Protein AF-A0A8J6GM53-F1 (afdb_monomer)

Organism: Microtus ochrogaster (NCBI:txid79684)

Foldseek 3Di:
DDDDDDDDDDDDDDDPPPPPPVDPDPPPPPVDDDPDDDPVLLVVLLVCCQVPVVQDDLDLVSLLVVLVVPDDDPDPVSSSSNSVVNNVVRVVVVVHDDPPHDHVVVVVVVVCVVPDDDPDDPPPDQADEDEPVVLVVCVVVVNNPDPRYDYDYDDPDPPPDDDPPDD

Structure (mmCIF, N/CA/C/O backbone):
data_AF-A0A8J6GM53-F1
#
_entry.id   AF-A0A8J6GM53-F1
#
loop_
_atom_site.group_PDB
_atom_site.id
_atom_site.type_symbol
_atom_site.label_atom_id
_atom_site.label_alt_id
_atom_site.label_comp_id
_atom_site.label_asym_id
_atom_site.label_entity_id
_atom_site.label_seq_id
_atom_site.pdbx_PDB_ins_code
_atom_site.Cartn_x
_atom_site.Cartn_y
_atom_site.Cartn_z
_atom_site.occupancy
_atom_site.B_iso_or_equiv
_atom_site.auth_seq_id
_atom_site.auth_comp_id
_atom_site.auth_asym_id
_atom_site.auth_atom_id
_atom_site.pdbx_PDB_model_num
ATOM 1 N N . MET A 1 1 ? -91.636 -10.214 32.221 1.00 36.69 1 MET A N 1
ATOM 2 C CA . MET A 1 1 ? -91.230 -11.555 31.760 1.00 36.69 1 MET A CA 1
ATOM 3 C C . MET A 1 1 ? -89.715 -11.648 31.838 1.00 36.69 1 MET A C 1
ATOM 5 O O . MET A 1 1 ? -89.058 -10.819 31.235 1.00 36.69 1 MET A O 1
ATOM 9 N N . LEU A 1 2 ? -89.242 -12.613 32.635 1.00 39.84 2 LEU A N 1
ATOM 10 C CA . LEU A 1 2 ? -87.984 -13.373 32.547 1.00 39.84 2 LEU A CA 1
ATOM 11 C C . LEU A 1 2 ? -86.630 -12.636 32.416 1.00 39.84 2 LEU A C 1
ATOM 13 O O . LEU A 1 2 ? -86.275 -12.105 31.373 1.00 39.84 2 LEU A O 1
ATOM 17 N N . VAL A 1 3 ? -85.840 -12.765 33.486 1.00 44.75 3 VAL A N 1
ATOM 18 C CA . VAL A 1 3 ? -84.360 -12.744 33.541 1.00 44.75 3 VAL A CA 1
ATOM 19 C C . VAL A 1 3 ? -83.909 -14.222 33.576 1.00 44.75 3 VAL A C 1
ATOM 21 O O . VAL A 1 3 ? -84.643 -14.998 34.200 1.00 44.75 3 VAL A O 1
ATOM 24 N N . PRO A 1 4 ? -82.819 -14.678 32.904 1.00 54.00 4 PRO A N 1
ATOM 25 C CA . PRO A 1 4 ? -81.501 -14.867 33.572 1.00 54.00 4 PRO A CA 1
ATOM 26 C C . PRO A 1 4 ? -80.252 -14.742 32.639 1.00 54.00 4 PRO A C 1
ATOM 28 O O . PRO A 1 4 ? -80.342 -14.942 31.436 1.00 54.00 4 PRO A O 1
ATOM 31 N N . GLN A 1 5 ? -79.144 -14.137 33.098 1.00 43.47 5 GLN A N 1
ATOM 32 C CA . GLN A 1 5 ? -77.888 -14.695 33.675 1.00 43.47 5 GLN A CA 1
ATOM 33 C C . GLN A 1 5 ? -76.805 -15.267 32.716 1.00 43.47 5 GLN A C 1
ATOM 35 O O . GLN A 1 5 ? -77.056 -16.230 32.004 1.00 43.47 5 GLN A O 1
ATOM 40 N N . ASN A 1 6 ? -75.573 -14.742 32.918 1.00 40.53 6 ASN A N 1
ATOM 41 C CA . ASN A 1 6 ? -74.205 -15.308 32.750 1.00 40.53 6 ASN A CA 1
ATOM 42 C C . ASN A 1 6 ? -73.700 -15.572 31.309 1.00 40.53 6 ASN A C 1
ATOM 44 O O . ASN A 1 6 ? -74.456 -16.035 30.472 1.00 40.53 6 ASN A O 1
ATOM 48 N N . TYR A 1 7 ? -72.465 -15.231 30.892 1.00 48.47 7 TYR A N 1
ATOM 49 C CA . TYR A 1 7 ? -71.112 -15.542 31.416 1.00 48.47 7 TYR A CA 1
ATOM 50 C C . TYR A 1 7 ? -70.093 -14.404 31.080 1.00 48.47 7 TYR A C 1
ATOM 52 O O . TYR A 1 7 ? -70.213 -13.781 30.032 1.00 48.47 7 TYR A O 1
ATOM 60 N N . PHE A 1 8 ? -69.204 -13.964 31.994 1.00 38.88 8 PHE A N 1
ATOM 61 C CA . PHE A 1 8 ? -67.792 -14.410 32.182 1.00 38.88 8 PHE A CA 1
ATOM 62 C C . PHE A 1 8 ? -66.901 -14.123 30.937 1.00 38.88 8 PHE A C 1
ATOM 64 O O . PHE A 1 8 ? -67.104 -14.743 29.906 1.00 38.88 8 PHE A O 1
ATOM 71 N N . LEU A 1 9 ? -65.970 -13.154 30.900 1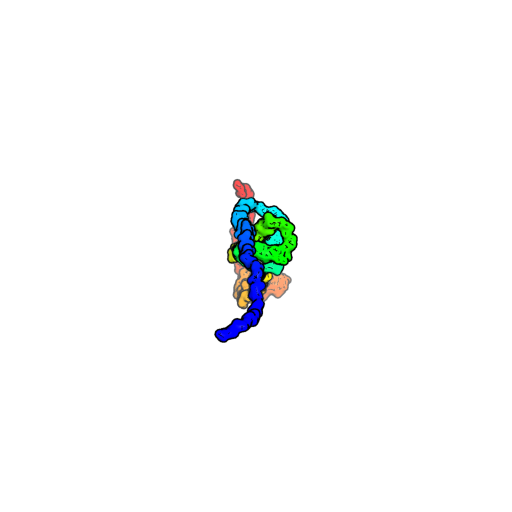.00 44.03 9 LEU A N 1
ATOM 72 C CA . LEU A 1 9 ? -64.689 -13.096 31.625 1.00 44.03 9 LEU A CA 1
ATOM 73 C C . LEU A 1 9 ? -64.151 -11.654 31.716 1.00 44.03 9 LEU A C 1
ATOM 75 O O . LEU A 1 9 ? -63.976 -10.966 30.712 1.00 44.03 9 LEU A O 1
ATOM 79 N N . VAL A 1 10 ? -63.833 -11.249 32.942 1.00 39.81 10 VAL A N 1
ATOM 80 C CA . VAL A 1 10 ? -62.954 -10.127 33.273 1.00 39.81 10 VAL A CA 1
ATOM 81 C C . VAL A 1 10 ? -61.519 -10.662 33.227 1.00 39.81 10 VAL A C 1
ATOM 83 O O . VAL A 1 10 ? -61.189 -11.562 33.990 1.00 39.81 10 VAL A O 1
ATOM 86 N N . HIS A 1 11 ? -60.680 -10.115 32.352 1.00 42.09 11 HIS A N 1
ATOM 87 C CA . HIS A 1 11 ? -59.222 -10.117 32.516 1.00 42.09 11 HIS A CA 1
ATOM 88 C C . HIS A 1 11 ? -58.858 -8.659 32.822 1.00 42.09 11 HIS A C 1
ATOM 90 O O . HIS A 1 11 ? -59.026 -7.782 31.981 1.00 42.09 11 HIS A O 1
ATOM 96 N N . GLU A 1 12 ? -58.729 -8.277 34.088 1.00 39.50 12 GLU A N 1
ATOM 97 C CA . GLU A 1 12 ? -57.512 -8.383 34.900 1.00 39.50 12 GLU A CA 1
ATOM 98 C C . GLU A 1 12 ? -56.261 -7.829 34.194 1.00 39.50 12 GLU A C 1
ATOM 100 O O . GLU A 1 12 ? -55.660 -8.455 33.329 1.00 39.50 12 GLU A O 1
ATOM 105 N N . THR A 1 13 ? -55.907 -6.612 34.619 1.00 37.59 13 THR A N 1
ATOM 106 C CA . THR A 1 13 ? -54.546 -6.172 34.956 1.00 37.59 13 THR A CA 1
ATOM 107 C C . THR A 1 13 ? -53.457 -6.402 33.906 1.00 37.59 13 THR A C 1
ATOM 109 O O . THR A 1 13 ? -52.883 -7.476 33.790 1.00 37.59 13 THR A O 1
ATOM 112 N N . GLN A 1 14 ? -53.016 -5.328 33.261 1.00 45.81 14 GLN A N 1
ATOM 113 C CA . GLN A 1 14 ? -51.934 -4.466 33.757 1.00 45.81 14 GLN A CA 1
ATOM 114 C C . GLN A 1 14 ? -51.677 -3.388 32.690 1.00 45.81 14 GLN A C 1
ATOM 116 O O . GLN A 1 14 ? -51.566 -3.727 31.510 1.00 45.81 14 GLN A O 1
ATOM 121 N N . PRO A 1 15 ? -51.544 -2.097 33.047 1.00 45.94 15 PRO A N 1
ATOM 122 C CA . PRO A 1 15 ? -50.843 -1.178 32.168 1.00 45.94 15 PRO A CA 1
ATOM 123 C C . PRO A 1 15 ? -49.421 -1.718 32.075 1.00 45.94 15 PRO A C 1
ATOM 125 O O . PRO A 1 15 ? -48.690 -1.708 33.065 1.00 45.94 15 PRO A O 1
ATOM 128 N N . GLN A 1 16 ? -49.040 -2.249 30.913 1.00 41.03 16 GLN A N 1
ATOM 129 C CA . GLN A 1 16 ? -47.635 -2.489 30.651 1.00 41.03 16 GLN A CA 1
ATOM 130 C C . GLN A 1 16 ? -46.975 -1.124 30.760 1.00 41.03 16 GLN A C 1
ATOM 132 O O . GLN A 1 16 ? -47.117 -0.258 29.896 1.00 41.03 16 GLN A O 1
ATOM 137 N N . THR A 1 17 ? -46.303 -0.929 31.888 1.00 46.12 17 THR A N 1
ATOM 138 C CA . THR A 1 17 ? -45.182 -0.032 32.021 1.00 46.12 17 THR A CA 1
ATOM 139 C C . THR A 1 17 ? -44.263 -0.400 30.866 1.00 46.12 17 THR A C 1
ATOM 141 O O . THR A 1 17 ? -43.470 -1.334 30.968 1.00 46.12 17 THR A O 1
ATOM 144 N N . MET A 1 18 ? -44.436 0.270 29.725 1.00 37.19 18 MET A N 1
ATOM 145 C CA . MET A 1 18 ? -43.376 0.417 28.748 1.00 37.19 18 MET A CA 1
ATOM 146 C C . MET A 1 18 ? -42.270 1.057 29.560 1.00 37.19 18 MET A C 1
ATOM 148 O O . MET A 1 18 ? -42.329 2.239 29.901 1.00 37.19 18 MET A O 1
ATOM 152 N N . SER A 1 19 ? -41.360 0.205 30.017 1.00 39.72 19 SER A N 1
ATOM 153 C CA . SER A 1 19 ? -40.123 0.599 30.638 1.00 39.72 19 SER A CA 1
ATOM 154 C C . SER A 1 19 ? -39.530 1.642 29.711 1.00 39.72 19 SER A C 1
ATOM 156 O O . SER A 1 19 ? -39.100 1.339 28.599 1.00 39.72 19 SER A O 1
ATOM 158 N N . PHE A 1 20 ? -39.573 2.895 30.152 1.00 42.09 20 PHE A N 1
ATOM 159 C CA . PHE A 1 20 ? -38.598 3.873 29.732 1.00 42.09 20 PHE A CA 1
ATOM 160 C C . PHE A 1 20 ? -37.258 3.239 30.078 1.00 42.09 20 PHE A C 1
ATOM 162 O O . PHE A 1 20 ? -36.833 3.309 31.225 1.00 42.09 20 PHE A O 1
ATOM 169 N N . ASP A 1 21 ? -36.646 2.548 29.119 1.00 43.06 21 ASP A N 1
ATOM 170 C CA . ASP A 1 21 ? -35.244 2.182 29.193 1.00 43.06 21 ASP A CA 1
ATOM 171 C C . ASP A 1 21 ? -34.479 3.504 29.311 1.00 43.06 21 ASP A C 1
ATOM 173 O O . ASP A 1 21 ? -34.372 4.235 28.321 1.00 43.06 21 ASP A O 1
ATOM 177 N N . PRO A 1 22 ? -33.933 3.875 30.484 1.00 48.53 22 PRO A N 1
ATOM 178 C CA . PRO A 1 22 ? -33.326 5.188 30.652 1.00 48.53 22 PRO A CA 1
ATOM 179 C C . PRO A 1 22 ? -31.883 5.212 30.136 1.00 48.53 22 PRO A C 1
ATOM 181 O O . PRO A 1 22 ? -31.118 6.110 30.471 1.00 48.53 22 PRO A O 1
ATOM 184 N N . PHE A 1 23 ? -31.462 4.226 29.339 1.00 44.81 23 PHE A N 1
ATOM 185 C CA . PHE A 1 23 ? -30.059 4.050 28.967 1.00 44.81 23 PHE A CA 1
ATOM 186 C C . PHE A 1 23 ? -29.857 3.740 27.484 1.00 44.81 23 PHE A C 1
ATOM 188 O O . PHE A 1 23 ? -29.027 2.916 27.107 1.00 44.81 23 PHE A O 1
ATOM 195 N N . CYS A 1 24 ? -30.541 4.479 26.614 1.00 40.78 24 CYS A N 1
ATOM 196 C CA . CYS A 1 24 ? -30.145 4.582 25.214 1.00 40.78 24 CYS A CA 1
ATOM 197 C C . CYS A 1 24 ? -29.619 5.987 24.898 1.00 40.78 24 CYS A C 1
ATOM 199 O O . CYS A 1 24 ? -30.266 6.753 24.201 1.00 40.78 24 CYS A O 1
ATOM 201 N N . HIS A 1 25 ? -28.446 6.329 25.446 1.00 53.19 25 HIS A N 1
ATOM 202 C CA . HIS A 1 25 ? -27.375 7.050 24.737 1.00 53.19 25 HIS A CA 1
ATOM 203 C C . HIS A 1 25 ? -26.158 7.263 25.657 1.00 53.19 25 HIS A C 1
ATOM 205 O O . HIS A 1 25 ? -26.195 8.077 26.576 1.00 53.19 25 HIS A O 1
ATOM 211 N N . PRO A 1 26 ? -25.021 6.613 25.351 1.00 48.41 26 PRO A N 1
ATOM 212 C CA . PRO A 1 26 ? -23.747 7.315 25.459 1.00 48.41 26 PRO A CA 1
ATOM 213 C C . PRO A 1 26 ? -22.903 7.056 24.205 1.00 48.41 26 PRO A C 1
ATOM 215 O O . PRO A 1 26 ? -21.777 6.556 24.272 1.00 48.41 26 PRO A O 1
ATOM 218 N N . ASP A 1 27 ? -23.458 7.360 23.031 1.00 42.97 27 ASP A N 1
ATOM 219 C CA . ASP A 1 27 ? -22.716 7.314 21.760 1.00 42.97 27 ASP A CA 1
ATOM 220 C C . ASP A 1 27 ? -22.086 8.663 21.368 1.00 42.97 27 ASP A C 1
ATOM 222 O O . ASP A 1 27 ? -21.585 8.809 20.256 1.00 42.97 27 ASP A O 1
ATOM 226 N N . LEU A 1 28 ? -21.990 9.610 22.310 1.00 44.59 28 LEU A N 1
ATOM 227 C CA . LEU A 1 28 ? -21.198 10.832 22.147 1.00 44.59 28 LEU A CA 1
ATOM 228 C C . LEU A 1 28 ? -20.020 10.932 23.127 1.00 44.59 28 LEU A C 1
ATOM 230 O O . LEU A 1 28 ? -19.659 12.008 23.580 1.00 44.59 28 LEU A O 1
ATOM 234 N N . GLU A 1 29 ? -19.332 9.821 23.394 1.00 43.88 29 GLU A N 1
ATOM 235 C CA . GLU A 1 29 ? -17.901 9.916 23.705 1.00 43.88 29 GLU A CA 1
ATOM 236 C C . GLU A 1 29 ? -17.129 9.960 22.384 1.00 43.88 29 GLU A C 1
ATOM 238 O O . GLU A 1 29 ? -16.476 8.993 21.969 1.00 43.88 29 GLU A O 1
ATOM 243 N N . ILE A 1 30 ? -17.168 11.120 21.725 1.00 48.12 30 ILE A N 1
ATOM 244 C CA . ILE A 1 30 ? -16.052 11.525 20.878 1.00 48.12 30 ILE A CA 1
ATOM 245 C C . ILE A 1 30 ? -14.899 11.783 21.851 1.00 48.12 30 ILE A C 1
ATOM 247 O O . ILE A 1 30 ? -14.625 12.914 22.239 1.00 48.12 30 ILE A O 1
ATOM 251 N N . GLN A 1 31 ? -14.231 10.718 22.301 1.00 45.28 31 GLN A N 1
ATOM 252 C CA . GLN A 1 31 ? -12.962 10.860 22.999 1.00 45.28 31 GLN A CA 1
ATOM 253 C C . GLN A 1 31 ? -11.933 11.280 21.949 1.00 45.28 31 GLN A C 1
ATOM 255 O O . GLN A 1 31 ? -11.232 10.462 21.344 1.00 45.28 31 GLN A O 1
ATOM 260 N N . VAL A 1 32 ? -11.927 12.584 21.676 1.00 50.97 32 VAL A N 1
ATOM 261 C CA . VAL A 1 32 ? -10.925 13.249 20.867 1.00 50.97 32 VAL A CA 1
ATOM 262 C C . VAL A 1 32 ? -9.571 12.998 21.533 1.00 50.97 32 VAL A C 1
ATOM 264 O O . VAL A 1 32 ? -9.366 13.241 22.716 1.00 50.97 32 VAL A O 1
ATOM 267 N N . HIS A 1 33 ? -8.655 12.516 20.695 1.00 48.50 33 HIS A N 1
ATOM 268 C CA . HIS A 1 33 ? -7.205 12.455 20.849 1.00 48.50 33 HIS A CA 1
ATOM 269 C C . HIS A 1 33 ? -6.533 11.263 21.565 1.00 48.50 33 HIS A C 1
ATOM 271 O O . HIS A 1 33 ? -6.388 11.171 22.777 1.00 48.50 33 HIS A O 1
ATOM 277 N N . CYS A 1 34 ? -5.852 10.458 20.742 1.00 42.97 34 CYS A N 1
ATOM 278 C CA . CYS A 1 34 ? -4.392 10.428 20.843 1.00 42.97 34 CYS A CA 1
ATOM 279 C C . CYS A 1 34 ? -3.830 10.884 19.489 1.00 42.97 34 CYS A C 1
ATOM 281 O O . CYS A 1 34 ? -4.161 10.263 18.468 1.00 42.97 34 CYS A O 1
ATOM 283 N N . ARG A 1 35 ? -3.000 11.939 19.479 1.00 70.81 35 ARG A N 1
ATOM 284 C CA . ARG A 1 35 ? -2.274 12.435 18.288 1.00 70.81 35 ARG A CA 1
ATOM 285 C C . ARG A 1 35 ? -1.432 11.330 17.656 1.00 70.81 35 ARG A C 1
ATOM 287 O O . ARG A 1 35 ? -1.231 11.290 16.450 1.00 70.81 35 ARG A O 1
ATOM 294 N N . ILE A 1 36 ? -0.990 10.394 18.495 1.00 82.81 36 ILE A N 1
ATOM 295 C CA . ILE A 1 36 ? -0.109 9.289 18.149 1.00 82.81 36 ILE A CA 1
ATOM 296 C C . ILE A 1 36 ? -0.739 7.987 18.661 1.00 82.81 36 ILE A C 1
ATOM 298 O O . ILE A 1 36 ? -1.143 7.882 19.818 1.00 82.81 36 ILE A O 1
ATOM 302 N N . CYS A 1 37 ? -0.862 6.993 17.780 1.00 86.81 37 CYS A N 1
ATOM 303 C CA . CYS A 1 37 ? -1.286 5.639 18.149 1.00 86.81 37 CYS A CA 1
ATOM 304 C C . CYS A 1 37 ? -0.073 4.787 18.545 1.00 86.81 37 CYS A C 1
ATOM 306 O O . CYS A 1 37 ? 0.994 4.911 17.940 1.00 86.81 37 CYS A O 1
ATOM 308 N N . THR A 1 38 ? -0.253 3.889 19.516 1.00 92.56 38 THR A N 1
ATOM 309 C CA . THR A 1 38 ? 0.773 2.926 19.940 1.00 92.56 38 THR A CA 1
ATOM 310 C C . THR A 1 38 ? 1.002 1.847 18.879 1.00 92.56 38 THR A C 1
ATOM 312 O O . THR A 1 38 ? 0.133 1.573 18.047 1.00 92.56 38 THR A O 1
ATOM 315 N N . LYS A 1 39 ? 2.167 1.187 18.928 1.00 93.06 39 LYS A N 1
ATOM 316 C CA . LYS A 1 39 ? 2.537 0.110 17.992 1.00 93.06 39 LYS A CA 1
ATOM 317 C C . LYS A 1 39 ? 1.519 -1.037 17.947 1.00 93.06 39 LYS A C 1
ATOM 319 O O . LYS A 1 39 ? 1.265 -1.567 16.875 1.00 93.06 39 LYS A O 1
ATOM 324 N N . THR A 1 40 ? 0.896 -1.369 19.078 1.00 92.00 40 THR A N 1
ATOM 325 C CA . THR A 1 40 ? -0.128 -2.422 19.180 1.00 92.00 40 THR A CA 1
ATOM 326 C C . THR A 1 40 ? -1.378 -2.087 18.374 1.00 92.00 40 THR A C 1
ATOM 328 O O . THR A 1 40 ? -1.837 -2.912 17.592 1.00 92.00 40 THR A O 1
ATOM 331 N N . VAL A 1 41 ? -1.876 -0.852 18.490 1.00 93.19 41 VAL A N 1
ATOM 332 C CA . VAL A 1 41 ? -3.034 -0.373 17.720 1.00 93.19 41 VAL A CA 1
ATOM 333 C C . VAL A 1 41 ? -2.716 -0.349 16.226 1.00 93.19 41 VAL A C 1
ATOM 335 O O . VAL A 1 41 ? -3.527 -0.809 15.428 1.00 93.19 41 VAL A O 1
ATOM 338 N N . LYS A 1 42 ? -1.531 0.155 15.848 1.00 92.56 42 LYS A N 1
ATOM 339 C CA . LYS A 1 42 ? -1.116 0.239 14.440 1.00 92.56 42 LYS A CA 1
ATOM 340 C C . LYS A 1 42 ? -0.981 -1.146 13.801 1.00 92.56 42 LYS A C 1
ATOM 342 O O . LYS A 1 42 ? -1.555 -1.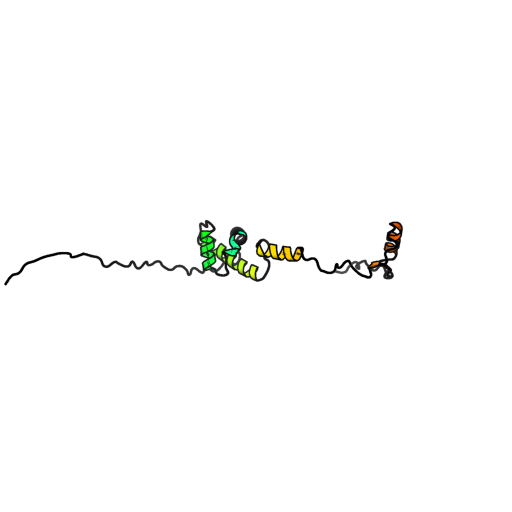363 12.741 1.00 92.56 42 LYS A O 1
ATOM 347 N N . LYS A 1 43 ? -0.297 -2.080 14.473 1.00 93.38 43 LYS A N 1
ATOM 348 C CA . LYS A 1 43 ? -0.130 -3.462 13.997 1.00 93.38 43 LYS A CA 1
ATOM 349 C C . LYS A 1 43 ? -1.469 -4.193 13.884 1.00 93.38 43 LYS A C 1
ATOM 351 O O . LYS A 1 43 ? -1.7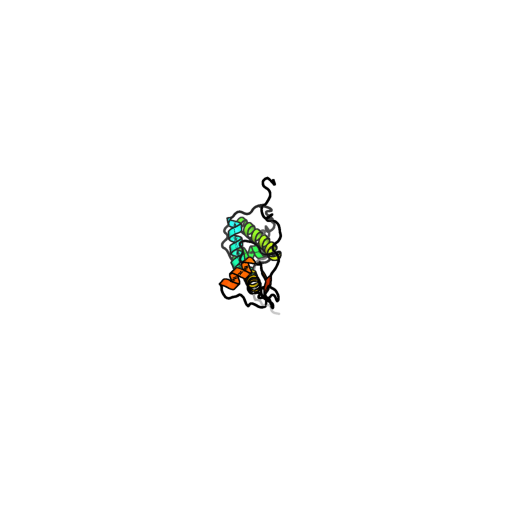45 -4.779 12.848 1.00 93.38 43 LYS A O 1
ATOM 356 N N . ALA A 1 44 ? -2.322 -4.116 14.909 1.00 93.50 44 ALA A N 1
ATOM 357 C CA . ALA A 1 44 ? -3.634 -4.766 14.878 1.00 93.50 44 ALA A CA 1
ATOM 358 C C . ALA A 1 44 ? -4.504 -4.245 13.723 1.00 93.50 44 ALA A C 1
ATOM 360 O O . ALA A 1 44 ? -5.109 -5.025 12.997 1.00 93.50 44 ALA A O 1
ATOM 361 N N . ALA A 1 45 ? -4.525 -2.928 13.512 1.00 93.38 45 ALA A N 1
ATOM 362 C CA . ALA A 1 45 ? -5.272 -2.321 12.418 1.00 93.38 45 ALA A CA 1
ATOM 363 C C . ALA A 1 45 ? -4.737 -2.715 11.031 1.00 93.38 45 ALA A C 1
ATOM 365 O O . ALA A 1 45 ? -5.541 -2.953 10.137 1.00 93.38 45 ALA A O 1
ATOM 366 N N . GLN A 1 46 ? -3.414 -2.811 10.848 1.00 92.94 46 GLN A N 1
ATOM 367 C CA . GLN A 1 46 ? -2.824 -3.289 9.589 1.00 92.94 46 GLN A CA 1
ATOM 368 C C . GLN A 1 46 ? -3.291 -4.713 9.263 1.00 92.94 46 GLN A C 1
ATOM 370 O O . GLN A 1 46 ? -3.795 -4.942 8.169 1.00 92.94 46 GLN A O 1
ATOM 375 N N . VAL A 1 47 ? -3.231 -5.623 10.241 1.00 92.88 47 VAL A N 1
ATOM 376 C CA . VAL A 1 47 ? -3.671 -7.019 10.073 1.00 92.88 47 VAL A CA 1
ATOM 377 C C . VAL A 1 47 ? -5.166 -7.114 9.743 1.00 92.88 47 VAL A C 1
ATOM 379 O O . VAL A 1 47 ? -5.570 -7.934 8.921 1.00 92.88 47 VAL A O 1
ATOM 382 N N . ILE A 1 48 ? -6.002 -6.277 10.367 1.00 93.94 48 ILE A N 1
ATOM 383 C CA . ILE A 1 48 ? -7.444 -6.235 10.079 1.00 93.94 48 ILE A CA 1
ATOM 384 C C . ILE A 1 48 ? -7.696 -5.782 8.633 1.00 93.94 48 ILE A C 1
ATOM 386 O O . ILE A 1 48 ? -8.521 -6.378 7.946 1.00 93.94 48 ILE A O 1
ATOM 390 N N . ILE A 1 49 ? -6.979 -4.760 8.161 1.00 93.12 49 ILE A N 1
ATOM 391 C CA . ILE A 1 49 ? -7.143 -4.219 6.804 1.00 93.12 49 ILE A CA 1
ATOM 392 C C . ILE A 1 49 ? -6.688 -5.214 5.742 1.00 93.12 49 ILE A C 1
ATOM 394 O O . ILE A 1 49 ? -7.389 -5.400 4.754 1.00 93.12 49 ILE A O 1
ATOM 398 N N . GLU A 1 50 ? -5.547 -5.862 5.957 1.00 90.75 50 GLU A N 1
ATOM 399 C CA . GLU A 1 50 ? -4.978 -6.841 5.028 1.00 90.75 50 GLU A CA 1
ATOM 400 C C . GLU A 1 50 ? -5.929 -8.023 4.788 1.00 90.75 50 GLU A C 1
ATOM 402 O O . GLU A 1 50 ? -6.131 -8.451 3.654 1.00 90.75 50 GLU A O 1
ATOM 407 N N . LYS A 1 51 ? -6.581 -8.517 5.849 1.00 91.12 51 LYS A N 1
ATOM 408 C CA . LYS A 1 51 ? -7.476 -9.681 5.760 1.00 91.12 51 LYS A CA 1
ATOM 409 C C . LYS A 1 51 ? -8.910 -9.338 5.355 1.00 91.12 51 LYS A C 1
ATOM 411 O O . LYS A 1 51 ? -9.552 -10.139 4.684 1.00 91.12 51 LYS A O 1
ATOM 416 N N . TYR A 1 52 ? -9.427 -8.180 5.769 1.00 92.69 52 TYR A N 1
ATOM 417 C CA . TYR A 1 52 ? -10.858 -7.857 5.679 1.00 92.69 52 TYR A CA 1
ATOM 418 C C . TYR A 1 52 ? -11.151 -6.560 4.919 1.00 92.69 52 TYR A C 1
ATOM 420 O O . TYR A 1 52 ? -12.152 -5.899 5.195 1.00 92.69 52 TYR A O 1
ATOM 428 N N . TYR A 1 53 ? -10.312 -6.203 3.943 1.00 90.75 53 TYR A N 1
ATOM 429 C CA . TYR A 1 53 ? -10.456 -4.978 3.147 1.00 90.75 53 TYR A CA 1
ATOM 430 C C . TYR A 1 53 ? -11.875 -4.773 2.585 1.00 90.75 53 TYR A C 1
ATOM 432 O O . TYR A 1 53 ? -12.430 -3.688 2.703 1.00 90.75 53 TYR A O 1
ATOM 440 N N . THR A 1 54 ? -12.501 -5.830 2.061 1.00 91.25 54 THR A N 1
ATOM 441 C CA . THR A 1 54 ? -13.830 -5.780 1.420 1.00 91.25 54 THR A CA 1
ATOM 442 C C . THR A 1 54 ? -14.979 -5.437 2.366 1.00 91.25 54 THR A C 1
ATOM 444 O O . THR A 1 54 ? -16.036 -5.008 1.916 1.00 91.25 54 THR A O 1
ATOM 447 N N . ARG A 1 55 ? -14.796 -5.629 3.677 1.00 91.06 55 ARG A N 1
ATOM 448 C CA . ARG A 1 55 ? -15.820 -5.359 4.699 1.00 91.06 55 ARG A CA 1
ATOM 449 C C . ARG A 1 55 ? -15.640 -4.002 5.378 1.00 91.06 55 ARG A C 1
ATOM 451 O O . ARG A 1 55 ? -16.4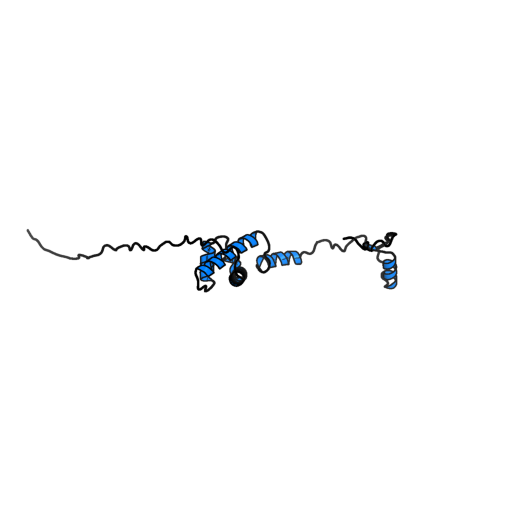29 -3.652 6.253 1.00 91.06 55 ARG A O 1
ATOM 458 N N . LEU A 1 56 ? -14.584 -3.268 5.033 1.00 92.44 56 LEU A N 1
ATOM 459 C CA . LEU A 1 56 ? -14.228 -2.000 5.659 1.00 92.44 56 LEU A CA 1
ATOM 460 C C . LEU A 1 56 ? -14.592 -0.827 4.747 1.00 92.44 56 LEU A C 1
ATOM 462 O O . LEU A 1 56 ? -14.517 -0.922 3.527 1.00 92.44 56 LEU A O 1
ATOM 466 N N . GLY A 1 57 ? -14.966 0.297 5.358 1.00 91.62 57 GLY A N 1
ATOM 467 C CA . GLY A 1 57 ? -15.326 1.525 4.648 1.00 91.62 57 GLY A CA 1
ATOM 468 C C . GLY A 1 57 ? -14.628 2.771 5.191 1.00 91.62 57 GLY A C 1
ATOM 469 O O . GLY A 1 57 ? -13.678 2.699 5.976 1.00 91.62 57 GLY A O 1
ATOM 470 N N . ASN A 1 58 ? -15.131 3.941 4.794 1.00 91.81 58 ASN A N 1
ATOM 471 C CA . ASN A 1 58 ? -14.625 5.240 5.251 1.00 91.81 58 ASN A CA 1
ATOM 472 C C . ASN A 1 58 ? -15.257 5.707 6.572 1.00 91.81 58 ASN A C 1
ATOM 474 O O . ASN A 1 58 ? -14.678 6.548 7.272 1.00 91.81 58 ASN A O 1
ATOM 478 N N . ASP A 1 59 ? -16.417 5.151 6.918 1.00 93.00 59 ASP A N 1
ATOM 479 C CA . ASP A 1 59 ? -17.206 5.533 8.082 1.00 93.00 59 ASP A CA 1
ATOM 480 C C . ASP A 1 59 ? -16.702 4.903 9.380 1.00 93.00 59 ASP A C 1
ATOM 482 O O . ASP A 1 59 ? -16.281 3.747 9.452 1.00 93.00 59 ASP A O 1
ATOM 486 N N . PHE A 1 60 ? -16.753 5.682 10.459 1.00 92.81 60 PHE A N 1
ATOM 487 C CA . PHE A 1 60 ? -16.268 5.230 11.761 1.00 92.81 60 PHE A CA 1
ATOM 488 C C . PHE A 1 60 ? -17.228 4.254 12.446 1.00 92.81 60 PHE A C 1
ATOM 490 O O . PHE A 1 60 ? -16.784 3.268 13.034 1.00 92.81 60 PHE A O 1
ATOM 497 N N . HIS A 1 61 ? -18.536 4.513 12.385 1.00 92.62 61 HIS A N 1
ATOM 498 C CA . HIS A 1 61 ? -19.528 3.719 13.113 1.00 92.62 61 HIS A CA 1
ATOM 499 C C . HIS A 1 61 ? -19.663 2.301 12.552 1.00 92.62 61 HIS A C 1
ATOM 501 O O . HIS A 1 61 ? -19.742 1.349 13.330 1.00 92.62 61 HIS A O 1
ATOM 507 N N . THR A 1 62 ? -19.610 2.150 11.229 1.00 93.25 62 THR A N 1
ATOM 508 C CA . THR A 1 62 ? -19.608 0.847 10.553 1.00 93.25 62 THR A CA 1
ATOM 509 C C . THR A 1 62 ? -18.339 0.071 10.898 1.00 93.25 62 THR A C 1
ATOM 511 O O . THR A 1 62 ? -18.421 -1.016 11.466 1.00 93.25 62 THR A O 1
ATOM 514 N N . ASN A 1 63 ? -17.161 0.678 10.719 1.00 94.19 63 ASN A N 1
ATOM 515 C CA . ASN A 1 63 ? -15.882 0.044 11.040 1.00 94.19 63 ASN A CA 1
ATOM 516 C C . ASN A 1 63 ? -15.758 -0.329 12.529 1.00 94.19 63 ASN A C 1
ATOM 518 O O . ASN A 1 63 ? -15.160 -1.351 12.861 1.00 94.19 63 ASN A O 1
ATOM 522 N N . LYS A 1 64 ? -16.346 0.453 13.447 1.00 93.69 64 LYS A N 1
ATOM 523 C CA . LYS A 1 64 ? -16.410 0.137 14.888 1.00 93.69 64 LYS A CA 1
ATOM 524 C C . LYS A 1 64 ? -17.216 -1.138 15.164 1.00 93.69 64 LYS A C 1
ATOM 526 O O . LYS A 1 64 ? -16.822 -1.897 16.052 1.00 93.69 64 LYS A O 1
ATOM 531 N N . ARG A 1 65 ? -18.320 -1.368 14.439 1.00 94.00 65 ARG A N 1
ATOM 532 C CA . ARG A 1 65 ? -19.136 -2.594 14.540 1.00 94.00 65 ARG A CA 1
ATOM 533 C C . ARG A 1 65 ? -18.394 -3.787 13.941 1.00 94.00 65 ARG A C 1
ATOM 535 O O . ARG A 1 65 ? -18.171 -4.765 14.643 1.00 94.00 65 ARG A O 1
ATOM 542 N N . VAL A 1 66 ? -17.856 -3.623 12.736 1.00 94.00 66 VAL A N 1
ATOM 543 C CA . VAL A 1 66 ? -17.065 -4.650 12.040 1.00 94.00 66 VAL A CA 1
ATOM 544 C C . VAL A 1 66 ? -15.851 -5.099 12.871 1.00 94.00 66 VAL A C 1
ATOM 546 O O . VAL A 1 66 ? -15.622 -6.291 13.050 1.00 94.00 66 VAL A O 1
ATOM 549 N N . CYS A 1 67 ? -15.111 -4.171 13.491 1.00 93.81 67 CYS A N 1
ATOM 550 C CA . CYS A 1 67 ? -13.986 -4.521 14.374 1.00 93.81 67 CYS A CA 1
ATOM 551 C C . CYS A 1 67 ? -14.412 -5.298 15.634 1.00 93.81 67 CYS A C 1
ATOM 553 O O . CYS A 1 67 ? -13.597 -6.035 16.189 1.00 93.81 67 CYS A O 1
ATOM 555 N N . LYS A 1 68 ? -15.653 -5.111 16.113 1.00 93.62 68 LYS A N 1
ATOM 556 C CA . LYS A 1 68 ? -16.211 -5.856 17.257 1.00 93.62 68 LYS A CA 1
ATOM 557 C C . LYS A 1 68 ? -16.536 -7.302 16.870 1.00 93.62 68 LYS A C 1
ATOM 559 O O . LYS A 1 68 ? -16.405 -8.177 17.713 1.00 93.62 68 LYS A O 1
ATOM 564 N N . GLU A 1 69 ? -16.958 -7.527 15.630 1.00 92.81 69 GLU A N 1
ATOM 565 C CA . GLU A 1 69 ? -17.326 -8.850 15.110 1.00 92.81 69 GLU A CA 1
ATOM 566 C C . GLU A 1 69 ? -16.096 -9.676 14.719 1.00 92.81 69 GLU A C 1
ATOM 568 O O . GLU A 1 69 ? -16.023 -10.861 15.018 1.00 92.81 69 GLU A O 1
ATOM 573 N N . ILE A 1 70 ? -15.104 -9.045 14.085 1.00 91.44 70 ILE A N 1
ATOM 574 C CA . ILE A 1 70 ? -13.918 -9.736 13.556 1.00 91.44 70 ILE A CA 1
ATOM 575 C C . ILE A 1 70 ? -12.922 -10.120 14.658 1.00 91.44 70 ILE A C 1
ATOM 577 O O . ILE A 1 70 ? -12.220 -11.124 14.548 1.00 91.44 70 ILE A O 1
ATOM 581 N N . THR A 1 71 ? -12.809 -9.298 15.703 1.00 89.81 71 THR A N 1
ATOM 582 C CA . THR A 1 71 ? -11.750 -9.425 16.712 1.00 89.81 71 THR A CA 1
ATOM 583 C C . THR A 1 71 ? -12.285 -9.290 18.124 1.00 89.81 71 THR A C 1
ATOM 585 O O . THR A 1 71 ? -13.045 -8.374 18.439 1.00 89.81 71 THR A O 1
ATOM 588 N N . ILE A 1 72 ? -11.784 -10.143 19.016 1.00 93.38 72 ILE A N 1
ATOM 589 C CA . ILE A 1 72 ? -12.085 -10.092 20.445 1.00 93.38 72 ILE A CA 1
ATOM 590 C C . ILE A 1 72 ? -11.249 -8.967 21.068 1.00 93.38 72 ILE A C 1
ATOM 592 O O . ILE A 1 72 ? -10.076 -9.140 21.397 1.00 93.38 72 ILE A O 1
ATOM 596 N N . ILE A 1 73 ? -11.841 -7.777 21.184 1.00 91.81 73 ILE A N 1
ATOM 597 C CA . ILE A 1 73 ? -11.195 -6.609 21.793 1.00 91.81 73 ILE A CA 1
ATOM 598 C C . ILE A 1 73 ? -11.812 -6.374 23.180 1.00 91.81 73 ILE A C 1
ATOM 600 O O . ILE A 1 73 ? -12.995 -6.039 23.256 1.00 91.81 73 ILE A O 1
ATOM 604 N N . PRO A 1 74 ? -11.030 -6.465 24.272 1.00 90.44 74 PRO A N 1
ATOM 605 C CA . PRO A 1 74 ? -11.577 -6.448 25.631 1.00 90.44 74 PRO A CA 1
ATOM 606 C C . PRO A 1 74 ? -12.065 -5.060 26.069 1.00 90.44 74 PRO A C 1
ATOM 608 O O . PRO A 1 74 ? -13.015 -4.937 26.832 1.00 90.44 74 PRO A O 1
ATOM 611 N N . SER A 1 75 ? -11.431 -3.986 25.583 1.00 91.62 75 SER A N 1
ATOM 612 C CA . SER A 1 75 ? -11.716 -2.615 26.025 1.00 91.62 75 SER A CA 1
ATOM 613 C C . SER A 1 75 ? -12.413 -1.779 24.951 1.00 91.62 75 SER A C 1
ATOM 615 O O . SER A 1 75 ? -11.935 -1.677 23.815 1.00 91.62 75 SER A O 1
ATOM 617 N N . LYS A 1 76 ? -13.469 -1.050 25.352 1.00 89.62 76 LYS A N 1
ATOM 618 C CA . LYS A 1 76 ? -14.138 -0.017 24.533 1.00 89.62 76 LYS A CA 1
ATOM 619 C C . LYS A 1 76 ? -13.132 1.004 23.983 1.00 89.62 76 LYS A C 1
ATOM 621 O O . LYS A 1 76 ? -13.182 1.334 22.799 1.00 89.62 76 LYS A O 1
ATOM 626 N N . LYS A 1 77 ? -12.188 1.468 24.815 1.00 89.25 77 LYS A N 1
ATOM 627 C CA . LYS A 1 77 ? -11.189 2.481 24.428 1.00 89.25 77 LYS A CA 1
ATOM 628 C C . LYS A 1 77 ? -10.212 1.949 23.376 1.00 89.25 77 LYS A C 1
ATOM 630 O O . LYS A 1 77 ? -9.888 2.666 22.431 1.00 89.25 77 LYS A O 1
ATOM 635 N N . LEU A 1 78 ? -9.771 0.693 23.499 1.00 90.62 78 LEU A N 1
ATOM 636 C CA . LEU A 1 78 ? -8.891 0.061 22.507 1.00 90.62 78 LEU A CA 1
ATOM 637 C C . LEU A 1 78 ? -9.604 -0.134 21.168 1.00 90.62 78 LEU A C 1
ATOM 639 O O . LEU A 1 78 ? -9.052 0.238 20.133 1.00 90.62 78 LEU A O 1
ATOM 643 N N . ARG A 1 79 ? -10.853 -0.612 21.189 1.00 92.94 79 ARG A N 1
ATOM 644 C CA . ARG A 1 79 ? -11.672 -0.773 19.979 1.00 92.94 79 ARG A CA 1
ATOM 645 C C . ARG A 1 79 ? -11.844 0.548 19.235 1.00 92.94 79 ARG A C 1
ATOM 647 O O . ARG A 1 79 ? -11.637 0.601 18.028 1.00 92.94 79 ARG A O 1
ATOM 654 N N . ASN A 1 80 ? -12.152 1.627 19.953 1.00 92.44 80 ASN A N 1
ATOM 655 C CA . ASN A 1 80 ? -12.314 2.948 19.348 1.00 92.44 80 ASN A CA 1
ATOM 656 C C . ASN A 1 80 ? -11.000 3.455 18.721 1.00 92.44 80 ASN A C 1
ATOM 658 O O . ASN A 1 80 ? -11.018 4.026 17.631 1.00 92.44 80 ASN A O 1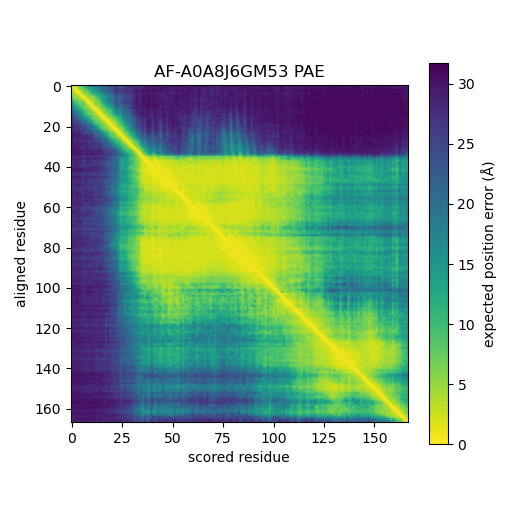
ATOM 662 N N . LYS A 1 81 ? -9.846 3.216 19.364 1.00 92.00 81 LYS A N 1
ATOM 663 C CA . LYS A 1 81 ? -8.529 3.575 18.806 1.00 92.00 81 LYS A CA 1
ATOM 664 C C . LYS A 1 81 ? -8.199 2.781 17.539 1.00 92.00 81 LYS A C 1
ATOM 666 O O . LYS A 1 81 ? -7.693 3.383 16.595 1.00 92.00 81 LYS A O 1
ATOM 671 N N . ILE A 1 82 ? -8.498 1.481 17.516 1.00 93.12 82 ILE A N 1
ATOM 672 C CA . ILE A 1 82 ? -8.290 0.613 16.347 1.00 93.12 82 ILE A CA 1
ATOM 673 C C . ILE A 1 82 ? -9.195 1.059 15.199 1.00 93.12 82 ILE A C 1
ATOM 675 O O . ILE A 1 82 ? -8.680 1.396 14.139 1.00 93.12 82 ILE A O 1
ATOM 679 N N . ALA A 1 83 ? -10.505 1.190 15.429 1.00 93.75 83 ALA A N 1
ATOM 680 C CA . ALA A 1 83 ? -11.456 1.631 14.407 1.00 93.75 83 ALA A CA 1
ATOM 681 C C . ALA A 1 83 ? -11.087 3.004 13.814 1.00 93.75 83 ALA A C 1
ATOM 683 O O . ALA A 1 83 ? -11.146 3.196 12.602 1.00 93.75 83 ALA A O 1
ATOM 684 N N . ARG A 1 84 ? -10.616 3.944 14.647 1.00 93.12 84 ARG A N 1
ATOM 685 C CA . ARG A 1 84 ? -10.129 5.258 14.193 1.00 93.12 84 ARG A CA 1
ATOM 686 C C . ARG A 1 84 ? -8.865 5.156 13.337 1.00 93.12 84 ARG A C 1
ATOM 688 O O . ARG A 1 84 ? -8.691 5.929 12.400 1.00 93.12 84 ARG A O 1
ATOM 695 N N . TYR A 1 85 ? -7.946 4.253 13.672 1.00 92.62 85 TYR A N 1
ATOM 696 C CA . TYR A 1 85 ? -6.738 4.070 12.868 1.00 92.62 85 TYR A CA 1
ATOM 697 C C . TYR A 1 85 ? -7.047 3.351 11.550 1.00 92.62 85 TYR A C 1
ATOM 699 O O . TYR A 1 85 ? -6.465 3.694 10.525 1.00 92.62 85 TYR A O 1
ATOM 707 N N . VAL A 1 86 ? -8.018 2.433 11.558 1.00 93.19 86 VAL A N 1
ATOM 708 C CA . VAL A 1 86 ? -8.524 1.770 10.353 1.00 93.19 86 VAL A CA 1
ATOM 709 C C . VAL A 1 86 ? -9.153 2.779 9.391 1.00 93.19 86 VAL A C 1
ATOM 711 O O . VAL A 1 86 ? -8.747 2.828 8.234 1.00 93.19 86 VAL A O 1
ATOM 714 N N . THR A 1 87 ? -10.050 3.659 9.857 1.00 93.38 87 THR A N 1
ATOM 715 C CA . THR A 1 87 ? -10.624 4.714 8.994 1.00 93.38 87 THR A CA 1
ATOM 716 C C . THR A 1 87 ? -9.559 5.672 8.465 1.00 93.38 87 THR A C 1
ATOM 718 O O . THR A 1 87 ? -9.616 6.097 7.312 1.00 93.38 87 THR A O 1
ATOM 721 N N . HIS A 1 88 ? -8.557 6.003 9.284 1.00 90.94 88 HIS A N 1
ATOM 722 C CA . HIS A 1 88 ? -7.441 6.835 8.845 1.00 90.94 88 HIS A CA 1
ATOM 723 C C . HIS A 1 88 ? -6.616 6.161 7.738 1.00 90.94 88 HIS A C 1
ATOM 725 O O . HIS A 1 88 ? -6.222 6.828 6.783 1.00 90.94 88 HIS A O 1
ATOM 731 N N . LEU A 1 89 ? -6.371 4.852 7.841 1.00 92.56 89 LEU A N 1
ATOM 732 C CA . LEU A 1 89 ? -5.668 4.092 6.812 1.00 92.56 89 LEU A CA 1
ATOM 733 C C . LEU A 1 89 ? -6.498 3.937 5.535 1.00 92.56 89 LEU A C 1
ATOM 735 O O . LEU A 1 89 ? -5.946 4.147 4.463 1.00 92.56 89 LEU A O 1
ATOM 739 N N . MET A 1 90 ? -7.806 3.685 5.626 1.00 92.38 90 MET A N 1
ATOM 740 C CA . MET A 1 90 ? -8.694 3.597 4.454 1.00 92.38 90 MET A CA 1
ATOM 741 C C . MET A 1 90 ? -8.668 4.876 3.611 1.00 92.38 90 MET A C 1
ATOM 743 O O . MET A 1 90 ? -8.449 4.827 2.401 1.00 92.38 90 MET A O 1
ATOM 747 N N . LYS A 1 91 ? -8.740 6.042 4.266 1.00 91.44 91 LYS A N 1
ATOM 748 C CA . LYS A 1 91 ? -8.608 7.346 3.594 1.00 91.44 91 LYS A CA 1
ATOM 749 C C . LYS A 1 91 ? -7.240 7.560 2.938 1.00 91.44 91 LYS A C 1
ATOM 751 O O . LYS A 1 91 ? -7.135 8.336 1.995 1.00 91.44 91 LYS A O 1
ATOM 756 N N . ARG A 1 92 ? -6.178 6.924 3.446 1.00 92.00 92 ARG A N 1
ATOM 757 C CA . ARG A 1 92 ? -4.835 6.993 2.847 1.00 92.00 92 ARG A CA 1
ATOM 758 C C . ARG A 1 92 ? -4.694 6.042 1.667 1.00 92.00 92 ARG A C 1
ATOM 760 O O . ARG A 1 92 ? -4.126 6.456 0.669 1.00 92.00 92 ARG A O 1
ATOM 767 N N . ILE A 1 93 ? -5.249 4.835 1.771 1.00 90.50 93 ILE A N 1
ATOM 768 C CA . ILE A 1 93 ? -5.254 3.833 0.697 1.00 90.50 93 ILE A CA 1
ATOM 769 C C . ILE A 1 93 ? -5.960 4.382 -0.548 1.00 90.50 93 ILE A C 1
ATOM 771 O O . ILE A 1 93 ? -5.468 4.201 -1.652 1.00 90.50 93 ILE A O 1
ATOM 775 N N . GLN A 1 94 ? -7.054 5.131 -0.371 1.00 87.50 94 GLN A N 1
ATOM 776 C CA . GLN A 1 94 ? -7.755 5.796 -1.480 1.00 87.50 94 GLN A CA 1
ATOM 777 C C . GLN A 1 94 ? -6.918 6.862 -2.197 1.00 87.50 94 GLN A C 1
ATOM 779 O O . GLN A 1 94 ? -7.151 7.131 -3.367 1.00 87.50 94 GLN A O 1
ATOM 784 N N . ARG A 1 95 ? -5.957 7.488 -1.508 1.00 89.56 95 ARG A N 1
ATOM 785 C CA . ARG A 1 95 ? -5.074 8.504 -2.104 1.00 89.56 95 ARG A CA 1
ATOM 786 C C . ARG A 1 95 ? -3.849 7.892 -2.776 1.00 89.56 95 ARG A C 1
ATOM 788 O O . ARG A 1 95 ? -3.212 8.562 -3.577 1.00 89.56 95 ARG A O 1
ATOM 795 N N . GLY A 1 96 ? -3.482 6.669 -2.407 1.00 87.62 96 GLY A N 1
ATOM 796 C CA . GLY A 1 96 ? -2.315 5.993 -2.950 1.00 87.62 96 GLY A CA 1
ATOM 797 C C . GLY A 1 96 ? -1.841 4.811 -2.102 1.00 87.62 96 GLY A C 1
ATOM 798 O O . GLY A 1 96 ? -2.393 4.530 -1.031 1.00 87.62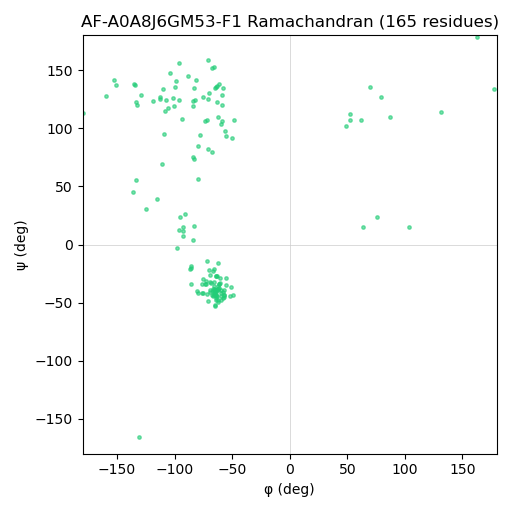 96 GLY A O 1
ATOM 799 N N . PRO A 1 97 ? -0.788 4.115 -2.558 1.00 89.44 97 PRO A N 1
ATOM 800 C CA . PRO A 1 97 ? -0.255 2.949 -1.869 1.00 89.44 97 PRO A CA 1
ATOM 801 C C . PRO A 1 97 ? 0.318 3.327 -0.498 1.00 89.44 97 PRO A C 1
ATOM 803 O O . PRO A 1 97 ? 1.056 4.303 -0.335 1.00 89.44 97 PRO A O 1
ATOM 806 N N . VAL A 1 98 ? -0.020 2.535 0.522 1.00 88.19 98 VAL A N 1
ATOM 807 C CA . VAL A 1 98 ? 0.429 2.752 1.902 1.00 88.19 98 VAL A CA 1
ATOM 808 C C . VAL A 1 98 ? 1.466 1.695 2.261 1.00 88.19 98 VAL A C 1
ATOM 810 O O . VAL A 1 98 ? 1.194 0.504 2.201 1.00 88.19 98 VAL A O 1
ATOM 813 N N . ARG A 1 99 ? 2.655 2.133 2.692 1.00 84.81 99 ARG A N 1
ATOM 814 C CA . ARG A 1 99 ? 3.744 1.227 3.093 1.00 84.81 99 ARG A CA 1
ATOM 815 C C . ARG A 1 99 ? 3.312 0.281 4.219 1.00 84.81 99 ARG A C 1
ATOM 817 O O . ARG A 1 99 ? 2.772 0.736 5.231 1.00 84.81 99 ARG A O 1
ATOM 824 N N . GLY A 1 100 ? 3.644 -1.001 4.076 1.00 83.19 100 GLY A N 1
ATOM 825 C CA . GLY A 1 100 ? 3.405 -2.024 5.098 1.00 83.19 100 GLY A CA 1
ATOM 826 C C . GLY A 1 100 ? 1.949 -2.477 5.205 1.00 83.19 100 GLY A C 1
ATOM 827 O O . GLY A 1 100 ? 1.533 -2.899 6.282 1.00 83.19 100 GLY A O 1
ATOM 828 N N . ILE A 1 101 ? 1.171 -2.322 4.132 1.00 85.19 101 ILE A N 1
ATOM 829 C CA . ILE A 1 101 ? -0.155 -2.917 3.976 1.00 85.19 101 ILE A CA 1
ATOM 830 C C . ILE A 1 101 ? -0.188 -3.545 2.588 1.00 85.19 101 ILE A C 1
ATOM 832 O O . ILE A 1 101 ? -0.027 -2.831 1.601 1.00 85.19 101 ILE A O 1
ATOM 836 N N . SER A 1 102 ? -0.406 -4.853 2.528 1.00 79.31 102 SER A N 1
ATOM 837 C CA . SER A 1 102 ? -0.642 -5.563 1.276 1.00 79.31 102 SER A CA 1
ATOM 838 C C . SER A 1 102 ? -2.147 -5.630 1.052 1.00 79.31 102 SER A C 1
ATOM 840 O O . SER A 1 102 ? -2.868 -6.310 1.779 1.00 79.31 102 SER A O 1
ATOM 842 N N . VAL A 1 103 ? -2.650 -4.866 0.087 1.00 81.38 103 VAL A N 1
ATOM 843 C CA . VAL A 1 103 ? -4.028 -5.020 -0.389 1.00 81.38 103 VAL A CA 1
ATOM 844 C C . VAL A 1 103 ? -3.951 -5.800 -1.690 1.00 81.38 103 VAL A C 1
ATOM 846 O O . VAL A 1 103 ? -3.249 -5.366 -2.594 1.00 81.38 103 VAL A O 1
ATOM 849 N N . LYS A 1 104 ? -4.691 -6.909 -1.807 1.00 76.69 104 LYS A N 1
ATOM 850 C CA . LYS A 1 104 ? -4.679 -7.770 -3.008 1.00 76.69 104 LYS A CA 1
ATOM 851 C C . LYS A 1 104 ? -4.889 -6.990 -4.311 1.00 76.69 104 LYS A C 1
ATOM 853 O O . LYS A 1 104 ? -4.233 -7.251 -5.305 1.00 76.69 104 LYS A O 1
ATOM 858 N N . LEU A 1 105 ? -5.739 -5.963 -4.265 1.00 76.69 105 LEU A N 1
ATOM 859 C CA . LEU A 1 105 ? -5.990 -5.066 -5.395 1.00 76.69 105 LEU A CA 1
ATOM 860 C C . LEU A 1 105 ? -4.731 -4.305 -5.859 1.00 76.69 105 LEU A C 1
ATOM 862 O O . LEU A 1 105 ? -4.571 -4.037 -7.041 1.00 76.69 105 LEU A O 1
ATOM 866 N N . GLN A 1 106 ? -3.833 -3.946 -4.936 1.00 77.00 106 GLN A N 1
ATOM 867 C CA . GLN A 1 106 ? -2.566 -3.282 -5.268 1.00 77.00 106 GLN A CA 1
ATOM 868 C C . GLN A 1 106 ? -1.547 -4.258 -5.855 1.00 77.00 106 GLN A C 1
ATOM 870 O O . GLN A 1 106 ? -0.692 -3.841 -6.628 1.00 77.00 106 GLN A O 1
ATOM 875 N N . GLU A 1 107 ? -1.620 -5.529 -5.465 1.00 77.12 107 GLU A N 1
ATOM 876 C CA . GLU A 1 107 ? -0.731 -6.580 -5.955 1.00 77.12 107 GLU A CA 1
ATOM 877 C C . GLU A 1 107 ? -1.053 -6.931 -7.410 1.00 77.12 107 GLU A C 1
ATOM 879 O O . GLU A 1 107 ? -0.146 -6.952 -8.230 1.00 77.12 107 GLU A O 1
ATOM 884 N N . GLU A 1 108 ? -2.337 -7.044 -7.761 1.00 77.94 108 GLU A N 1
ATOM 885 C CA . GLU A 1 108 ? -2.783 -7.266 -9.145 1.00 77.94 108 GLU A CA 1
ATOM 886 C C . GLU A 1 108 ? -2.415 -6.093 -10.075 1.00 77.94 108 GLU A C 1
ATOM 888 O O . GLU A 1 108 ? -1.910 -6.288 -11.179 1.00 77.94 108 GLU A O 1
ATOM 893 N N . GLU A 1 109 ? -2.618 -4.851 -9.624 1.00 80.12 109 GLU A N 1
ATOM 894 C CA . GLU A 1 109 ? -2.251 -3.662 -10.406 1.00 80.12 109 GLU A CA 1
ATOM 895 C C . GLU A 1 109 ? -0.729 -3.547 -10.586 1.00 80.12 109 GLU A C 1
ATOM 897 O O . GLU A 1 109 ? -0.243 -3.126 -11.638 1.00 80.12 109 GLU A O 1
ATOM 902 N N . ARG A 1 110 ? 0.040 -3.935 -9.560 1.00 80.88 110 ARG A N 1
ATOM 903 C CA . ARG A 1 110 ? 1.500 -4.001 -9.638 1.00 80.88 110 ARG A CA 1
ATOM 904 C C . ARG A 1 110 ? 1.944 -5.078 -10.620 1.00 80.88 110 ARG A C 1
ATOM 906 O O . ARG A 1 110 ? 2.804 -4.802 -11.443 1.00 80.88 110 ARG A O 1
ATOM 913 N N . GLU A 1 111 ? 1.324 -6.250 -10.579 1.00 80.06 111 GLU A N 1
ATOM 914 C CA . GLU A 1 111 ? 1.625 -7.354 -11.487 1.00 80.06 111 GLU A CA 1
ATOM 915 C C . GLU A 1 111 ? 1.330 -6.982 -12.947 1.00 80.06 111 GLU A C 1
ATOM 917 O O . GLU A 1 111 ? 2.136 -7.274 -13.825 1.00 80.06 111 GLU A O 1
ATOM 922 N N . ARG A 1 112 ? 0.252 -6.232 -13.224 1.00 84.19 112 ARG A N 1
ATOM 923 C CA . ARG A 1 112 ? 0.003 -5.690 -14.574 1.00 84.19 112 ARG A CA 1
ATOM 924 C C . ARG A 1 112 ? 1.082 -4.722 -15.053 1.00 84.19 112 ARG A C 1
ATOM 926 O O . ARG A 1 112 ? 1.378 -4.700 -16.242 1.00 84.19 112 ARG A O 1
ATOM 933 N N . ARG A 1 113 ? 1.645 -3.911 -14.154 1.00 82.94 113 ARG A N 1
ATOM 934 C CA . ARG A 1 113 ? 2.729 -2.977 -14.498 1.00 82.94 113 ARG A CA 1
ATOM 935 C C . ARG A 1 113 ? 4.064 -3.683 -14.673 1.00 82.94 113 ARG A C 1
ATOM 937 O O . ARG A 1 113 ? 4.787 -3.350 -15.601 1.00 82.94 113 ARG A O 1
ATOM 944 N N . ASP A 1 114 ? 4.377 -4.636 -13.803 1.00 84.12 114 ASP A N 1
ATOM 945 C CA . ASP A 1 114 ? 5.636 -5.380 -13.854 1.00 84.12 114 ASP A CA 1
ATOM 946 C C . ASP A 1 114 ? 5.666 -6.317 -15.080 1.00 84.12 114 ASP A C 1
ATOM 948 O O . ASP A 1 114 ? 6.712 -6.484 -15.701 1.00 84.12 114 ASP A O 1
ATOM 952 N N . ASN A 1 115 ? 4.509 -6.845 -15.498 1.00 88.88 115 ASN A N 1
ATOM 953 C CA . ASN A 1 115 ? 4.359 -7.641 -16.723 1.00 88.88 115 ASN A CA 1
ATOM 954 C C . ASN A 1 115 ? 4.165 -6.799 -17.995 1.00 88.88 115 ASN A C 1
ATOM 956 O O . ASN A 1 115 ? 3.917 -7.356 -19.067 1.00 88.88 115 ASN A O 1
ATOM 960 N N . TYR A 1 116 ? 4.234 -5.469 -17.904 1.00 87.56 116 TYR A N 1
ATOM 961 C CA . TYR A 1 116 ? 4.084 -4.614 -19.073 1.00 87.56 116 TYR A CA 1
ATOM 962 C C . TYR A 1 116 ? 5.323 -4.726 -19.967 1.00 87.56 116 TYR A C 1
ATOM 964 O O . TYR A 1 116 ? 6.387 -4.190 -19.655 1.00 87.56 116 TYR A O 1
ATOM 972 N N . VAL A 1 117 ? 5.166 -5.408 -21.100 1.00 87.81 117 VAL A N 1
ATOM 973 C CA . VAL A 1 117 ? 6.168 -5.456 -22.165 1.00 87.81 117 VAL A CA 1
ATOM 974 C C . VAL A 1 117 ? 5.733 -4.473 -23.255 1.00 87.81 117 VAL A C 1
ATOM 976 O O . VAL A 1 117 ? 4.635 -4.631 -23.792 1.00 87.81 117 VAL A O 1
ATOM 979 N N . PRO A 1 118 ? 6.534 -3.438 -23.567 1.00 90.12 118 PRO A N 1
ATOM 980 C CA . PRO A 1 118 ? 6.214 -2.521 -24.654 1.00 90.12 118 PRO A CA 1
ATOM 981 C C . PRO A 1 118 ? 6.262 -3.245 -26.006 1.00 90.12 118 PRO A C 1
ATOM 983 O O . PRO A 1 118 ? 7.012 -4.203 -26.176 1.00 90.12 118 PRO A O 1
ATOM 986 N N . GLU A 1 119 ? 5.496 -2.755 -26.983 1.00 87.62 119 GLU A N 1
ATOM 987 C CA . GLU A 1 119 ? 5.476 -3.324 -28.342 1.00 87.62 119 GLU A CA 1
ATOM 988 C C . GLU A 1 119 ? 6.844 -3.236 -29.034 1.00 87.62 119 GLU A C 1
ATOM 990 O O . GLU A 1 119 ? 7.218 -4.133 -29.785 1.00 87.62 119 GLU A O 1
ATOM 995 N N . VAL A 1 120 ? 7.604 -2.175 -28.748 1.00 90.12 120 VAL A N 1
ATOM 996 C CA . VAL A 1 120 ? 8.950 -1.957 -29.284 1.00 90.12 120 VAL A CA 1
ATOM 997 C C . VAL A 1 120 ? 9.963 -2.049 -28.152 1.00 90.12 120 VAL A C 1
ATOM 999 O O . VAL A 1 120 ? 9.851 -1.367 -27.128 1.00 90.12 120 VAL A O 1
ATOM 1002 N N . SER A 1 121 ? 10.974 -2.894 -28.344 1.00 88.81 121 SER A N 1
ATOM 1003 C CA . SER A 1 121 ? 12.091 -3.009 -27.411 1.00 88.81 121 SER A CA 1
ATOM 1004 C C . SER A 1 121 ? 12.954 -1.756 -27.481 1.00 88.81 121 SER A C 1
ATOM 1006 O O . SER A 1 121 ? 13.424 -1.388 -28.549 1.00 88.81 121 SER A O 1
ATOM 1008 N N . ALA A 1 122 ? 13.272 -1.148 -26.338 1.00 88.50 122 ALA A N 1
ATOM 1009 C CA . ALA A 1 122 ? 14.205 -0.015 -26.291 1.00 88.50 122 ALA A CA 1
ATOM 1010 C C . ALA A 1 122 ? 15.632 -0.368 -26.771 1.00 88.50 122 ALA A C 1
ATOM 1012 O O . ALA A 1 122 ? 16.440 0.522 -27.025 1.00 88.50 122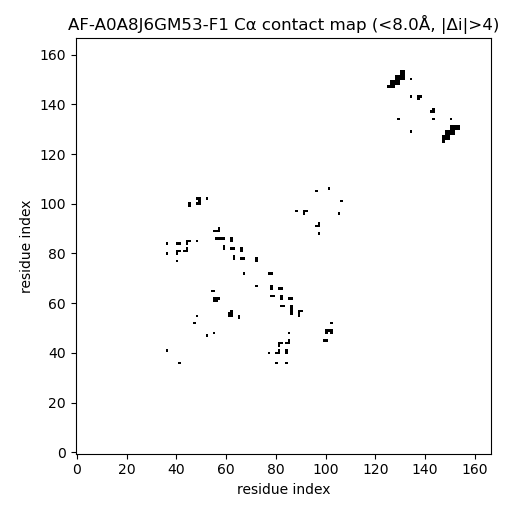 ALA A O 1
ATOM 1013 N N . LEU A 1 123 ? 15.947 -1.664 -26.857 1.00 87.00 123 LEU A N 1
ATOM 1014 C CA . LEU A 1 123 ? 17.213 -2.186 -27.374 1.00 87.00 123 LEU A CA 1
ATOM 1015 C C . LEU A 1 123 ? 17.217 -2.345 -28.899 1.00 87.00 123 LEU A C 1
ATOM 1017 O O . LEU A 1 123 ? 18.293 -2.456 -29.478 1.00 87.00 123 LEU A O 1
ATOM 1021 N N . ASP A 1 124 ? 16.043 -2.375 -29.535 1.00 85.25 124 ASP A N 1
ATOM 1022 C CA . ASP A 1 124 ? 15.918 -2.505 -30.986 1.00 85.25 124 ASP A CA 1
ATOM 1023 C C . ASP A 1 124 ? 16.071 -1.123 -31.626 1.00 85.25 124 ASP A C 1
ATOM 1025 O O . ASP A 1 124 ? 15.110 -0.446 -31.983 1.00 85.25 124 ASP A O 1
ATOM 1029 N N . GLN A 1 125 ? 17.312 -0.649 -31.632 1.00 84.94 125 GLN A N 1
ATOM 1030 C CA . GLN A 1 125 ? 17.695 0.619 -32.236 1.00 84.94 125 GLN A CA 1
ATOM 1031 C C . GLN A 1 125 ? 18.308 0.338 -33.606 1.00 84.94 125 GLN A C 1
ATOM 1033 O O . GLN A 1 125 ? 19.157 -0.543 -33.745 1.00 84.94 125 GLN A O 1
ATOM 1038 N N . GLU A 1 126 ? 17.916 1.122 -34.613 1.00 84.69 126 GLU A N 1
ATOM 1039 C CA . GLU A 1 126 ? 18.483 1.025 -35.967 1.00 84.69 126 GLU A CA 1
ATOM 1040 C C . GLU A 1 126 ? 19.995 1.308 -35.976 1.00 84.69 126 GLU A C 1
ATOM 1042 O O . GLU A 1 126 ? 20.731 0.777 -36.807 1.00 84.69 126 GLU A O 1
ATOM 1047 N N . ILE A 1 127 ? 20.458 2.130 -35.028 1.00 88.25 127 ILE A N 1
ATOM 1048 C CA . ILE A 1 127 ? 21.838 2.590 -34.911 1.00 88.25 127 ILE A CA 1
ATOM 1049 C C . ILE A 1 127 ? 22.283 2.452 -33.453 1.00 88.25 127 ILE A C 1
ATOM 1051 O O . ILE A 1 127 ? 21.680 3.036 -32.557 1.00 88.25 127 ILE A O 1
ATOM 1055 N N . ILE A 1 128 ? 23.364 1.706 -33.228 1.00 89.12 128 ILE A N 1
ATOM 1056 C CA . ILE A 1 128 ? 24.028 1.550 -31.932 1.00 89.12 128 ILE A CA 1
ATOM 1057 C C . ILE A 1 128 ? 25.353 2.308 -31.990 1.00 89.12 128 ILE A C 1
ATOM 1059 O O . ILE A 1 128 ? 26.261 1.942 -32.743 1.00 89.12 128 ILE A O 1
ATOM 1063 N N . GLU A 1 129 ? 25.465 3.359 -31.185 1.00 89.44 129 GLU A N 1
ATOM 1064 C CA . GLU A 1 129 ? 26.692 4.141 -31.048 1.00 89.44 129 GLU A CA 1
ATOM 1065 C C . GLU A 1 129 ? 27.728 3.379 -30.213 1.00 89.44 129 GLU A C 1
ATOM 1067 O O . GLU A 1 129 ? 27.437 2.915 -29.110 1.00 89.44 129 GLU A O 1
ATOM 1072 N N . VAL A 1 130 ? 28.942 3.228 -30.746 1.00 90.88 130 VAL A N 1
ATOM 1073 C CA . VAL A 1 130 ? 30.022 2.461 -30.111 1.00 90.88 130 VAL A CA 1
ATOM 1074 C C . VAL A 1 130 ? 31.337 3.233 -30.165 1.00 90.88 130 VAL A C 1
ATOM 1076 O O . VAL A 1 130 ? 31.708 3.786 -31.200 1.00 90.88 130 VAL A O 1
ATOM 1079 N N . ASP A 1 131 ? 32.076 3.213 -29.057 1.00 90.69 131 ASP A N 1
ATOM 1080 C CA . ASP A 1 131 ? 33.425 3.769 -28.979 1.00 90.69 131 ASP A CA 1
ATOM 1081 C C . ASP A 1 131 ? 34.426 2.969 -29.840 1.00 90.69 131 ASP A C 1
ATOM 1083 O O . ASP A 1 131 ? 34.282 1.751 -30.013 1.00 90.69 131 ASP A O 1
ATOM 1087 N N . PRO A 1 132 ? 35.501 3.601 -30.347 1.00 89.69 132 PRO A N 1
ATOM 1088 C CA . PRO A 1 132 ? 36.495 2.918 -31.177 1.00 89.69 132 PRO A CA 1
ATOM 1089 C C . PRO A 1 132 ? 37.146 1.723 -30.462 1.00 89.69 132 PRO A C 1
ATOM 1091 O O . PRO A 1 132 ? 37.285 0.656 -31.060 1.00 89.69 132 PRO A O 1
ATOM 1094 N N . ASP A 1 133 ? 37.458 1.854 -29.171 1.00 90.38 133 ASP A N 1
ATOM 1095 C CA . ASP A 1 133 ? 38.076 0.782 -28.378 1.00 90.38 133 ASP A CA 1
ATOM 1096 C C . ASP A 1 133 ? 37.138 -0.428 -28.225 1.00 90.38 133 ASP A C 1
ATOM 1098 O O . ASP A 1 133 ? 37.552 -1.586 -28.336 1.00 90.38 133 ASP A O 1
ATOM 1102 N N . THR A 1 134 ? 35.840 -0.179 -28.036 1.00 89.44 134 THR A N 1
ATOM 1103 C CA . THR A 1 134 ? 34.822 -1.234 -27.962 1.00 89.44 134 THR A CA 1
ATOM 1104 C C . THR A 1 134 ? 34.623 -1.913 -29.318 1.00 89.44 134 THR A C 1
ATOM 1106 O O . THR A 1 134 ? 34.403 -3.125 -29.367 1.00 89.44 134 THR A O 1
ATOM 1109 N N . LYS A 1 135 ? 34.765 -1.189 -30.437 1.00 89.62 135 LYS A N 1
ATOM 1110 C CA . LYS A 1 135 ? 34.723 -1.790 -31.780 1.00 89.62 135 LYS A CA 1
ATOM 1111 C C . LYS A 1 135 ? 35.895 -2.747 -32.013 1.00 89.62 135 LYS A C 1
ATOM 1113 O O . LYS A 1 135 ? 35.682 -3.808 -32.599 1.00 89.62 135 LYS A O 1
ATOM 1118 N N . GLU A 1 136 ? 37.099 -2.417 -31.548 1.00 90.38 136 GLU A N 1
ATOM 1119 C CA . GLU A 1 136 ? 38.258 -3.320 -31.624 1.00 90.38 136 GLU A CA 1
ATOM 1120 C C . GLU A 1 136 ? 38.060 -4.573 -30.763 1.00 90.38 136 GLU A C 1
ATOM 1122 O O . GLU A 1 136 ? 38.301 -5.689 -31.224 1.00 90.38 136 GLU A O 1
ATOM 1127 N N . MET A 1 137 ? 37.514 -4.416 -29.554 1.00 91.31 137 MET A N 1
ATOM 1128 C CA . MET A 1 137 ? 37.136 -5.553 -28.711 1.00 91.31 137 MET A CA 1
ATOM 1129 C C . MET A 1 137 ? 36.142 -6.487 -29.423 1.00 91.31 137 MET A C 1
ATOM 1131 O O . MET A 1 137 ? 36.313 -7.704 -29.397 1.00 91.31 137 MET A O 1
ATOM 1135 N N . LEU A 1 138 ? 35.129 -5.942 -30.106 1.00 91.25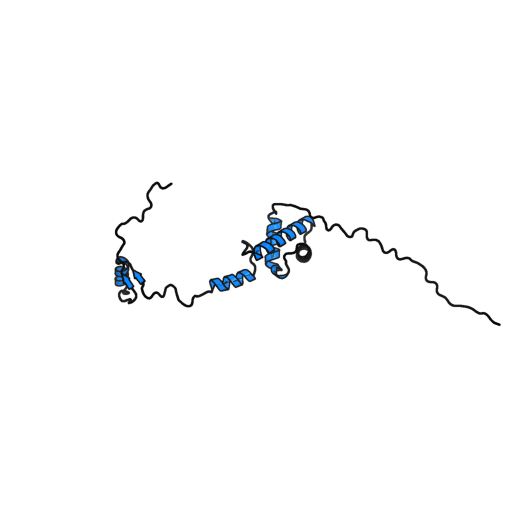 138 LEU A N 1
ATOM 1136 C CA . LEU A 1 138 ? 34.154 -6.740 -30.860 1.00 91.25 138 LEU A CA 1
ATOM 1137 C C . LEU A 1 138 ? 34.775 -7.480 -32.051 1.00 91.25 138 LEU A C 1
ATOM 1139 O O . LEU A 1 138 ? 34.326 -8.578 -32.376 1.00 91.25 138 LEU A O 1
ATOM 1143 N N . LYS A 1 139 ? 35.808 -6.917 -32.692 1.00 89.88 139 LYS A N 1
ATOM 1144 C CA . LYS A 1 139 ? 36.550 -7.601 -33.764 1.00 89.88 139 LYS A CA 1
ATOM 1145 C C . LYS A 1 139 ? 37.317 -8.816 -33.243 1.00 89.88 139 LYS A C 1
ATOM 1147 O O . LYS A 1 139 ? 37.350 -9.826 -33.931 1.00 89.88 139 LYS A O 1
ATOM 1152 N N . LEU A 1 140 ? 37.898 -8.732 -32.044 1.00 91.75 140 LEU A N 1
ATOM 1153 C CA . LEU A 1 140 ? 38.629 -9.846 -31.422 1.00 91.75 140 LEU A CA 1
ATOM 1154 C C . LEU A 1 140 ? 37.718 -11.004 -30.996 1.00 91.75 140 LEU A C 1
ATOM 1156 O O . LEU A 1 140 ? 38.177 -12.137 -30.899 1.00 91.75 140 LEU A O 1
ATOM 1160 N N . LEU A 1 141 ? 36.445 -10.712 -30.726 1.00 90.88 141 LEU A N 1
ATOM 1161 C CA . LEU A 1 141 ? 35.419 -11.694 -30.368 1.00 90.88 141 LEU A CA 1
ATOM 1162 C C . LEU A 1 141 ? 34.635 -12.210 -31.591 1.00 90.88 141 LEU A C 1
ATOM 1164 O O . LEU A 1 141 ? 33.587 -12.821 -31.415 1.00 90.88 141 LEU A O 1
ATOM 1168 N N . ASP A 1 142 ? 35.105 -11.925 -32.811 1.00 88.12 142 ASP A N 1
ATOM 1169 C CA . ASP A 1 142 ? 34.481 -12.295 -34.092 1.00 88.12 142 ASP A CA 1
ATOM 1170 C C . ASP A 1 142 ? 33.091 -11.669 -34.374 1.00 88.12 142 ASP A C 1
ATOM 1172 O O . ASP A 1 142 ? 32.413 -12.039 -35.332 1.00 88.12 142 ASP A O 1
ATOM 1176 N N . PHE A 1 143 ? 32.680 -10.634 -33.628 1.00 86.00 143 PHE A N 1
ATOM 1177 C CA . PHE A 1 143 ? 31.428 -9.877 -33.840 1.00 86.00 143 PHE A CA 1
ATOM 1178 C C . PHE A 1 143 ? 31.619 -8.594 -34.677 1.00 86.00 143 PHE A C 1
ATOM 1180 O O . PHE A 1 143 ? 30.843 -7.638 -34.596 1.00 86.00 143 PHE A O 1
ATOM 1187 N N . GLY A 1 144 ? 32.671 -8.533 -35.497 1.00 76.00 144 GLY A N 1
ATOM 1188 C CA . GLY A 1 144 ? 33.065 -7.323 -36.229 1.00 76.00 144 GLY A CA 1
ATOM 1189 C C . GLY A 1 144 ? 32.079 -6.851 -37.312 1.00 76.00 144 GLY A C 1
ATOM 1190 O O . GLY A 1 144 ? 32.075 -5.660 -37.642 1.00 76.00 144 GLY A O 1
ATOM 1191 N N . SER A 1 145 ? 31.239 -7.752 -37.832 1.00 81.00 145 SER A N 1
ATOM 1192 C CA . SER A 1 145 ? 30.381 -7.559 -39.014 1.00 81.00 145 SER A CA 1
ATOM 1193 C C . SER A 1 145 ? 28.932 -7.140 -38.720 1.00 81.00 145 SER A C 1
ATOM 1195 O O . SER A 1 145 ? 28.101 -7.161 -39.625 1.00 81.00 145 SER A O 1
ATOM 1197 N N . LEU A 1 146 ? 28.608 -6.732 -37.489 1.00 85.25 146 LEU A N 1
ATOM 1198 C CA . LEU A 1 146 ? 27.275 -6.210 -37.161 1.00 85.25 146 LEU A CA 1
ATOM 1199 C C . LEU A 1 146 ? 26.986 -4.912 -37.942 1.00 85.25 146 LEU A C 1
ATOM 1201 O O . LEU A 1 146 ? 27.730 -3.936 -37.823 1.00 85.25 146 LEU A O 1
ATOM 1205 N N . SER A 1 147 ? 25.900 -4.906 -38.723 1.00 81.62 147 SER A N 1
ATOM 1206 C CA . SER A 1 147 ? 25.490 -3.808 -39.620 1.00 81.62 147 SER A CA 1
ATOM 1207 C C . SER A 1 147 ? 25.006 -2.552 -38.896 1.00 81.62 147 SER A C 1
ATOM 1209 O O . SER A 1 147 ? 25.039 -1.467 -39.464 1.00 81.62 147 SER A O 1
ATOM 1211 N N . ASN A 1 148 ? 24.582 -2.694 -37.642 1.00 87.44 148 ASN A N 1
ATOM 1212 C CA . ASN A 1 148 ? 23.838 -1.669 -36.906 1.00 87.44 148 ASN A CA 1
ATOM 1213 C C . ASN A 1 148 ? 24.772 -0.763 -36.077 1.00 87.44 148 ASN A C 1
ATOM 1215 O O . ASN A 1 148 ? 24.306 0.003 -35.243 1.00 87.44 148 ASN A O 1
ATOM 1219 N N . LEU A 1 149 ? 26.096 -0.901 -36.226 1.00 86.44 149 LEU A N 1
ATOM 1220 C CA . LEU A 1 149 ? 27.087 -0.223 -35.387 1.00 86.44 149 LEU A CA 1
ATOM 1221 C C . LEU A 1 149 ? 27.593 1.064 -36.046 1.00 86.44 149 LEU A C 1
ATOM 1223 O O . LEU A 1 149 ? 28.176 1.013 -37.130 1.00 86.44 149 LEU A O 1
ATOM 1227 N N . GLN A 1 150 ? 27.475 2.190 -35.345 1.00 87.81 150 GLN A N 1
ATOM 1228 C CA . GLN A 1 150 ? 28.065 3.468 -35.734 1.00 87.81 150 GLN A CA 1
ATOM 1229 C C . GLN A 1 150 ? 29.164 3.864 -34.745 1.00 87.81 150 GLN A C 1
ATOM 1231 O O . GLN A 1 150 ? 28.936 3.937 -33.542 1.00 87.81 150 GLN A O 1
ATOM 1236 N N . VAL A 1 151 ? 30.370 4.128 -35.252 1.00 88.31 151 VAL A N 1
ATOM 1237 C CA . VAL A 1 151 ? 31.502 4.535 -34.408 1.00 88.31 151 VAL A CA 1
ATOM 1238 C C . VAL A 1 151 ? 31.439 6.037 -34.147 1.00 88.31 151 VAL A C 1
ATOM 1240 O O . VAL A 1 151 ? 31.424 6.827 -35.095 1.00 88.31 151 VAL A O 1
ATOM 1243 N N . THR A 1 152 ? 31.420 6.435 -32.878 1.00 89.69 152 THR A N 1
ATOM 1244 C CA . THR A 1 152 ? 31.462 7.843 -32.457 1.00 89.69 152 THR A CA 1
ATOM 1245 C C . THR A 1 152 ? 32.893 8.267 -32.112 1.00 89.69 152 THR A C 1
ATOM 1247 O O . THR A 1 152 ? 33.764 7.439 -31.838 1.00 89.69 152 THR A O 1
ATOM 1250 N N . GLN A 1 153 ? 33.184 9.572 -32.190 1.00 82.81 153 GLN A N 1
ATOM 1251 C CA . GLN A 1 153 ? 34.501 10.089 -31.808 1.00 82.81 153 GLN A CA 1
ATOM 1252 C C . GLN A 1 153 ? 34.565 10.309 -30.291 1.00 82.81 153 GLN A C 1
ATOM 1254 O O . GLN A 1 153 ? 33.645 10.919 -29.738 1.00 82.81 153 GLN A O 1
ATOM 1259 N N . PRO A 1 154 ? 35.651 9.888 -29.616 1.00 80.94 154 PRO A N 1
ATOM 1260 C CA . PRO A 1 154 ? 35.789 10.097 -28.184 1.00 80.94 154 PRO A CA 1
ATOM 1261 C C . PRO A 1 154 ? 35.861 11.594 -27.867 1.00 80.94 154 PRO A C 1
ATOM 1263 O O . PRO A 1 154 ? 36.587 12.353 -28.515 1.00 80.94 154 PRO A O 1
ATOM 1266 N N . THR A 1 155 ? 35.135 12.031 -26.836 1.00 78.62 155 THR A N 1
ATOM 1267 C CA . THR A 1 155 ? 35.234 13.404 -26.327 1.00 78.62 155 THR A CA 1
ATOM 1268 C C . THR A 1 155 ? 36.661 13.700 -25.878 1.00 78.62 155 THR A C 1
ATOM 1270 O O . THR A 1 155 ? 37.202 13.050 -24.981 1.00 78.62 155 THR A O 1
ATOM 1273 N N . VAL A 1 156 ? 37.272 14.706 -26.503 1.00 79.00 156 VAL A N 1
ATOM 1274 C CA . VAL A 1 156 ? 38.650 15.117 -26.233 1.00 79.00 156 VAL A CA 1
ATOM 1275 C C . VAL A 1 156 ? 38.706 15.845 -24.887 1.00 79.00 156 VAL A C 1
ATOM 1277 O O . VAL A 1 156 ? 38.274 16.988 -24.765 1.00 79.00 156 VAL A O 1
ATOM 1280 N N . GLY A 1 157 ? 39.246 15.171 -23.869 1.00 75.06 157 GLY A N 1
ATOM 1281 C CA . GLY A 1 157 ? 39.461 15.726 -22.530 1.00 75.06 157 GLY A CA 1
ATOM 1282 C C . GLY A 1 157 ? 38.942 14.806 -21.425 1.00 75.06 157 GLY A C 1
ATOM 1283 O O . GLY A 1 157 ? 37.743 14.596 -21.279 1.00 75.06 157 GLY A O 1
ATOM 1284 N N . MET A 1 158 ? 39.849 14.276 -20.602 1.00 73.69 158 MET A N 1
ATOM 1285 C CA . MET A 1 158 ? 39.537 13.360 -19.495 1.00 73.69 158 MET A CA 1
ATOM 1286 C C . MET A 1 158 ? 39.027 14.104 -18.246 1.00 73.69 158 MET A C 1
ATOM 1288 O O . MET A 1 158 ? 39.584 13.979 -17.154 1.00 73.69 158 MET A O 1
ATOM 1292 N N . ASN A 1 159 ? 37.956 14.885 -18.391 1.00 80.00 159 ASN A N 1
ATOM 1293 C CA . ASN A 1 159 ? 37.410 15.740 -17.328 1.00 80.00 159 ASN A CA 1
ATOM 1294 C C . ASN A 1 159 ? 36.335 15.042 -16.468 1.00 80.00 159 ASN A C 1
ATOM 1296 O O . ASN A 1 159 ? 35.489 15.698 -15.872 1.00 80.00 159 ASN A O 1
ATOM 1300 N N . PHE A 1 160 ? 36.367 13.709 -16.368 1.00 80.94 160 PHE A N 1
ATO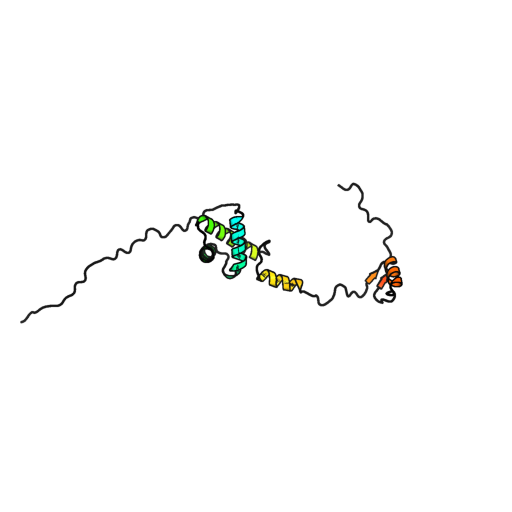M 1301 C CA . PHE A 1 160 ? 35.386 12.919 -15.602 1.00 80.94 160 PHE A CA 1
ATOM 1302 C C . PHE A 1 160 ? 35.532 13.054 -14.078 1.00 80.94 160 PHE A C 1
ATOM 1304 O O . PHE A 1 160 ? 34.663 12.620 -13.323 1.00 80.94 160 PHE A O 1
ATOM 1311 N N . LYS A 1 161 ? 36.658 13.602 -13.604 1.00 84.88 161 LYS A N 1
ATOM 1312 C CA . LYS A 1 161 ? 36.938 13.741 -12.173 1.00 84.88 161 LYS A CA 1
ATOM 1313 C C . LYS A 1 161 ? 36.253 14.991 -11.638 1.00 84.88 161 LYS A C 1
ATOM 1315 O O . LYS A 1 161 ? 36.525 16.095 -12.105 1.00 84.88 161 LYS A O 1
ATOM 1320 N N . THR A 1 162 ? 35.426 14.824 -10.611 1.00 84.00 162 THR A N 1
ATOM 1321 C CA . THR A 1 162 ? 34.904 15.961 -9.854 1.00 84.00 162 THR A CA 1
ATOM 1322 C C . THR A 1 162 ? 36.061 16.730 -9.198 1.00 84.00 162 THR A C 1
ATOM 1324 O O . THR A 1 162 ? 37.012 16.116 -8.696 1.00 84.00 162 THR A O 1
ATOM 1327 N N . PRO A 1 163 ? 36.031 18.075 -9.217 1.00 85.94 163 PRO A N 1
ATOM 1328 C CA . PRO A 1 163 ? 37.079 18.881 -8.608 1.00 85.94 163 PRO A CA 1
ATOM 1329 C C . PRO A 1 163 ? 37.135 18.631 -7.097 1.00 85.94 163 PRO A C 1
ATOM 1331 O O . PRO A 1 163 ? 36.113 18.561 -6.413 1.00 85.94 163 PRO A O 1
ATOM 1334 N N . ARG A 1 164 ? 38.353 18.486 -6.564 1.00 82.19 164 ARG A N 1
ATOM 1335 C CA . ARG A 1 164 ? 38.567 18.301 -5.124 1.00 82.19 164 ARG A CA 1
ATOM 1336 C C . ARG A 1 164 ? 38.267 19.613 -4.395 1.00 82.19 164 ARG A C 1
ATOM 1338 O O . ARG A 1 164 ? 38.876 20.626 -4.716 1.00 82.19 164 ARG A O 1
ATOM 1345 N N . GLY A 1 165 ? 37.371 19.566 -3.405 1.00 73.50 165 GLY A N 1
ATOM 1346 C CA . GLY A 1 165 ? 37.045 20.710 -2.542 1.00 73.50 165 GLY A CA 1
ATOM 1347 C C . GLY A 1 165 ? 35.724 21.428 -2.838 1.00 73.50 165 GLY A C 1
ATOM 1348 O O . GLY A 1 165 ? 35.534 22.527 -2.338 1.00 73.50 165 GLY A O 1
ATOM 1349 N N . ALA A 1 166 ? 34.813 20.838 -3.618 1.00 65.06 166 ALA A N 1
ATOM 1350 C CA . ALA A 1 166 ? 33.450 21.355 -3.755 1.00 65.06 166 ALA A CA 1
ATOM 1351 C C . ALA A 1 166 ? 32.579 20.944 -2.546 1.00 65.06 166 ALA A C 1
ATOM 1353 O O . ALA A 1 166 ? 31.892 19.923 -2.590 1.00 65.06 166 ALA A O 1
ATOM 1354 N N . LEU A 1 167 ? 32.653 21.728 -1.466 1.00 57.50 167 LEU A N 1
ATOM 1355 C CA . LEU A 1 167 ? 31.647 21.857 -0.404 1.00 57.50 167 LEU A CA 1
ATOM 1356 C C . LEU A 1 167 ? 31.510 23.335 -0.039 1.00 57.50 167 LEU A C 1
ATOM 1358 O O . LEU A 1 167 ? 32.567 23.994 0.079 1.00 57.50 167 LEU A O 1
#

Sequence (167 aa):
MLVPQNYFLVHETQPQTMSFDPFCHPDLEIQVHCRICTKTVKKAAQVIIEKYYTRLGNDFHTNKRVCKEITIIPSKKLRNKIARYVTHLMKRIQRGPVRGISVKLQEEERERRDNYVPEVSALDQEIIEVDPDTKEMLKLLDFGSLSNLQVTQPTVGMNFKTPRGAL

pLDDT: mean 78.72, std 18.57, range [36.69, 94.19]

Nearest PDB structures (foldseek):
  9f1b-assembly1_Aq  TM=9.550E-01  e=2.086E-20  Oryctolagus cuniculus
  7oya-assembly1_R2  TM=9.556E-01  e=1.549E-19  Danio rerio
  7oyc-assembly1_R2  TM=8.804E-01  e=5.859E-20  Xenopus laevis
  7qgg-assembly1_SR  TM=8.919E-01  e=1.082E-18  Rattus norvegicus
  6zxe-assembly1_R  TM=9.322E-01  e=9.640E-18  Homo sapiens

Mean predicted aligned error: 15.3 Å

Secondary structure (DSSP, 8-state):
---------------------TT-----------SS--HHHHHHHHHHHHHHGGG--S-HHHHHHHHHHHS----HHHHHHHHHHHHHHHHHHTTS--TT---HHHHHHHHHHHT---SS-TT--S-EEE-HHHHHHHHHTT-TT-TTEEEPPPPSS---SPPTT--

Solvent-accessible surface area (backbone atoms only — not comparable to full-atom values): 11106 Å² total; per-residue (Å²): 134,86,84,87,85,90,80,90,83,88,81,78,87,73,85,78,74,75,71,77,72,91,77,88,77,83,88,76,73,77,76,79,78,70,99,66,80,54,71,67,47,53,52,53,30,40,57,49,46,50,75,41,50,93,81,54,56,76,49,56,71,62,32,43,52,50,50,59,74,78,38,96,64,95,45,73,70,58,44,54,52,24,26,52,50,38,27,55,46,45,60,44,50,77,77,39,92,50,90,90,56,68,47,71,74,59,52,55,57,47,48,56,57,74,67,59,73,69,97,66,58,91,80,76,51,83,66,41,82,37,51,62,70,58,52,55,54,32,44,77,70,74,56,61,81,59,86,43,64,41,77,52,80,80,79,89,68,92,73,84,65,79,72,89,80,88,123

InterPro domains:
  IPR001210 Small ribosomal subunit protein eS17 [MF_00511] (33-95)
  IPR001210 Small ribosomal subunit protein eS17 [PF00833] (35-153)
  IPR001210 Small ribosomal subunit protein eS17 [PTHR10732] (35-163)
  IPR036401 Small ribosomal subunit protein eS17 superfamily [G3DSA:1.10.60.20] (35-94)
  IPR036401 Small ribosomal subunit protein eS17 superfamily [SSF116820] (35-94)

Radius of gyration: 37.91 Å; Cα contacts (8 Å, |Δi|>4): 91; chains: 1; bounding box: 131×37×75 Å